Protein AF-A0A8T5AZ50-F1 (afdb_monomer)

Radius of gyration: 22.67 Å; Cα contacts (8 Å, |Δi|>4): 116; chains: 1; bounding box: 51×46×58 Å

Foldseek 3Di:
DPDCPVVPVPCPDAQKDWDWDWPDDDDDPPDDTDTDIDIDHPDDDDDQADKDKDWDKDKDFDWDWDQDPVVRDTDTDTDIDMDTPDIDIDRNDDGDD

Sequence (97 aa):
MGFLKKLTEKVTPPKVSLKINLNKNTYFLGENLEGELIVSSDEDFNAEEIRCEFQCVEAAKVQKRFYDQALKREVIRETWETATLYSAKPCLSGPIN

Solvent-accessible surface area (backbone atoms only — not comparable to full-atom values): 6729 Å² total; per-residue (Å²): 142,82,87,63,70,83,76,62,75,64,82,68,76,72,76,62,50,78,45,78,48,60,81,64,96,79,81,61,93,91,58,87,89,58,68,48,79,46,79,45,59,93,59,94,74,89,62,78,74,66,84,48,76,50,73,44,70,50,73,46,84,42,81,42,80,40,78,36,80,90,75,73,41,77,41,80,44,81,44,80,49,73,47,77,79,43,76,47,68,59,83,75,55,74,88,53,131

Secondary structure (DSSP, 8-state):
--SSGGG-S------EEEEEEES-S---TT----EEEEEEESS----S--B--EEEEEEEEEEEEEEETTTTEEEEEEEEEEEEEEEE--B--S---

Mean predicted aligned error: 10.41 Å

pLDDT: mean 82.24, std 14.63, range [39.22, 95.75]

Structure (mmCIF, N/CA/C/O backbone):
data_AF-A0A8T5AZ50-F1
#
_entry.id   AF-A0A8T5AZ50-F1
#
loop_
_atom_site.group_PDB
_atom_site.id
_atom_site.type_symbol
_atom_site.label_atom_id
_atom_site.label_alt_id
_atom_site.label_comp_id
_atom_site.label_asym_id
_atom_site.label_entity_id
_atom_site.label_seq_id
_atom_site.pdbx_PDB_ins_code
_atom_site.Cartn_x
_atom_site.Cartn_y
_atom_site.Cartn_z
_atom_site.occupancy
_atom_site.B_iso_or_equiv
_atom_site.auth_seq_id
_atom_site.auth_comp_id
_atom_site.auth_asym_id
_atom_site.auth_atom_id
_atom_site.pdbx_PDB_model_num
ATOM 1 N N . MET A 1 1 ? 32.286 32.853 2.407 1.00 39.22 1 MET A N 1
ATOM 2 C CA . MET A 1 1 ? 30.866 32.738 2.005 1.00 39.22 1 MET A CA 1
ATOM 3 C C . MET A 1 1 ? 30.676 31.513 1.110 1.00 39.22 1 MET A C 1
ATOM 5 O O . MET A 1 1 ? 30.840 31.632 -0.095 1.00 39.22 1 MET A O 1
ATOM 9 N N . GLY A 1 2 ? 30.408 30.323 1.660 1.00 52.25 2 GLY A N 1
ATOM 10 C CA . GLY A 1 2 ? 30.423 29.105 0.828 1.00 52.25 2 GLY A CA 1
ATOM 11 C C . GLY A 1 2 ? 29.732 27.863 1.388 1.00 52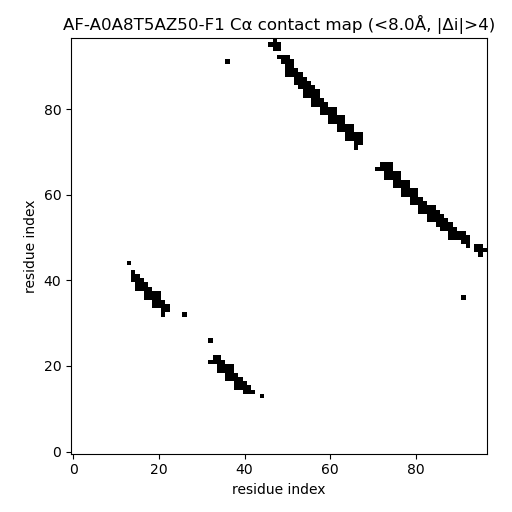.25 2 GLY A C 1
ATOM 12 O O . GLY A 1 2 ? 29.997 26.777 0.897 1.00 52.25 2 GLY A O 1
ATOM 13 N N . PHE A 1 3 ? 28.849 27.997 2.381 1.00 53.66 3 PHE A N 1
ATOM 14 C CA . PHE A 1 3 ? 28.212 26.848 3.051 1.00 53.66 3 PHE A CA 1
ATOM 15 C C . PHE A 1 3 ? 26.716 26.679 2.735 1.00 53.66 3 PHE A C 1
ATOM 17 O O . PHE A 1 3 ? 26.044 25.882 3.373 1.00 53.66 3 PHE A O 1
ATOM 24 N N . LEU A 1 4 ? 26.187 27.402 1.738 1.00 55.50 4 LEU A N 1
ATOM 25 C CA . LEU A 1 4 ? 24.761 27.349 1.366 1.00 55.50 4 LEU A CA 1
ATOM 26 C C . LEU A 1 4 ? 24.495 26.911 -0.084 1.00 55.50 4 LEU A C 1
ATOM 28 O O . LEU A 1 4 ? 23.347 26.678 -0.434 1.00 55.50 4 LEU A O 1
ATOM 32 N N . LYS A 1 5 ? 25.529 26.732 -0.923 1.00 49.84 5 LYS A N 1
ATOM 33 C CA . LYS A 1 5 ? 25.349 26.269 -2.316 1.00 49.84 5 LYS A CA 1
ATOM 34 C C . LYS A 1 5 ? 25.071 24.764 -2.446 1.00 49.84 5 LYS A C 1
ATOM 36 O O . LYS A 1 5 ? 24.489 24.356 -3.438 1.00 49.84 5 LYS A O 1
ATOM 41 N N . LYS A 1 6 ? 25.430 23.950 -1.443 1.00 50.59 6 LYS A N 1
ATOM 42 C CA . LYS A 1 6 ? 25.174 22.494 -1.436 1.00 50.59 6 LYS A CA 1
ATOM 43 C C . LYS A 1 6 ? 23.748 22.102 -1.024 1.00 50.59 6 LYS A C 1
ATOM 45 O O . LYS A 1 6 ? 23.371 20.956 -1.195 1.00 50.59 6 LYS A O 1
ATOM 50 N N . LEU A 1 7 ? 22.960 23.034 -0.485 1.00 52.81 7 LEU A N 1
ATOM 51 C CA . LEU A 1 7 ? 21.571 22.784 -0.063 1.00 52.81 7 LEU A CA 1
ATOM 52 C C . LEU A 1 7 ? 20.543 23.254 -1.109 1.00 52.81 7 LEU A C 1
ATOM 54 O O . LEU A 1 7 ? 19.346 23.039 -0.942 1.00 52.81 7 LEU A O 1
ATOM 58 N N . THR A 1 8 ? 21.005 23.916 -2.176 1.00 48.19 8 THR A N 1
ATOM 59 C CA . THR A 1 8 ? 20.172 24.487 -3.246 1.00 48.19 8 THR A CA 1
ATOM 60 C C . THR A 1 8 ? 20.281 23.753 -4.577 1.00 48.19 8 THR A C 1
ATOM 62 O O . THR A 1 8 ? 19.617 24.171 -5.523 1.00 48.19 8 THR A O 1
ATOM 65 N N . GLU A 1 9 ? 21.017 22.637 -4.653 1.00 50.81 9 GLU A N 1
ATOM 66 C CA . GLU A 1 9 ? 20.705 21.557 -5.605 1.00 50.81 9 GLU A CA 1
ATOM 67 C C . GLU A 1 9 ? 19.375 20.932 -5.163 1.00 50.81 9 GLU A C 1
ATOM 69 O O . GLU A 1 9 ? 19.270 19.813 -4.673 1.00 50.81 9 GLU A O 1
ATOM 74 N N . LYS A 1 10 ? 18.340 21.772 -5.234 1.00 51.22 10 LYS A N 1
ATOM 75 C CA . LYS A 1 10 ? 16.942 21.437 -5.103 1.00 51.22 10 LYS A CA 1
ATOM 76 C C . LYS A 1 10 ? 16.706 20.346 -6.122 1.00 51.22 10 LYS A C 1
ATOM 78 O O . LYS A 1 10 ? 16.669 20.630 -7.318 1.00 51.22 10 LYS A O 1
ATOM 83 N N . VAL A 1 11 ? 16.577 19.138 -5.589 1.00 59.81 11 VAL A N 1
ATOM 84 C CA . VAL A 1 11 ? 15.903 17.965 -6.133 1.00 59.81 11 VAL A CA 1
ATOM 85 C C . VAL A 1 11 ? 14.710 18.438 -6.957 1.00 59.81 11 VAL A C 1
ATOM 87 O O . VAL A 1 11 ? 13.604 18.612 -6.451 1.00 59.81 11 VAL 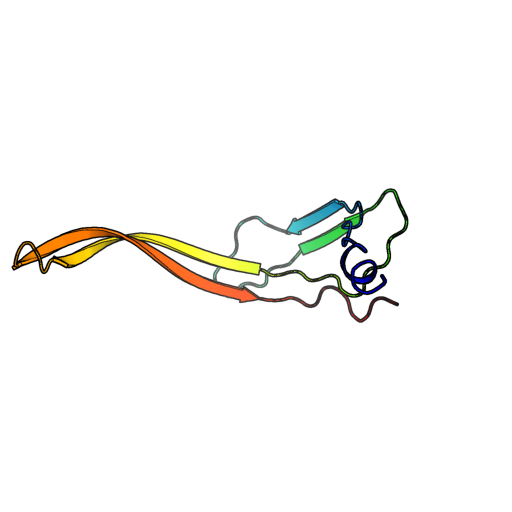A O 1
ATOM 90 N N . THR A 1 12 ? 14.963 18.769 -8.217 1.00 69.06 12 THR A N 1
ATOM 91 C CA . THR A 1 12 ? 13.904 18.988 -9.183 1.00 69.06 12 THR A CA 1
ATOM 92 C C . THR A 1 12 ? 13.551 17.575 -9.594 1.00 69.06 12 THR A C 1
ATOM 94 O O . THR A 1 12 ? 14.416 16.908 -10.166 1.00 69.06 12 THR A O 1
ATOM 97 N N . PRO A 1 13 ? 12.374 17.060 -9.197 1.00 70.69 13 PRO A N 1
ATOM 98 C CA . PRO A 1 13 ? 12.014 15.703 -9.555 1.00 70.69 13 PRO A CA 1
ATOM 99 C C . PRO A 1 13 ? 12.047 15.596 -11.084 1.00 70.69 13 PRO A C 1
ATOM 101 O O . PRO A 1 13 ? 11.636 16.549 -11.760 1.00 70.69 13 PRO A O 1
ATOM 104 N N . PRO A 1 14 ? 12.560 14.485 -11.634 1.00 74.94 14 PRO A N 1
ATOM 105 C CA . PRO A 1 14 ? 12.571 14.298 -13.073 1.00 74.94 14 PRO A CA 1
ATOM 106 C C . PRO A 1 14 ? 11.142 14.402 -13.605 1.00 74.94 14 PRO A C 1
ATOM 108 O O . PRO A 1 14 ? 10.178 14.036 -12.923 1.00 74.94 14 PRO A O 1
ATOM 111 N N . LYS A 1 15 ? 10.986 14.925 -14.822 1.00 84.19 15 LYS A N 1
ATOM 112 C CA . LYS A 1 15 ? 9.678 14.983 -15.478 1.00 84.19 15 LYS A CA 1
ATOM 113 C C . LYS A 1 15 ? 9.318 13.591 -15.990 1.00 84.19 15 LYS A C 1
ATOM 115 O O . LYS A 1 15 ? 9.491 13.277 -17.162 1.00 84.19 15 LYS A O 1
ATOM 120 N N . VAL A 1 16 ? 8.846 12.746 -15.086 1.00 88.12 16 VAL A N 1
ATOM 121 C CA . VAL A 1 16 ? 8.417 11.377 -15.373 1.00 88.12 16 VAL A CA 1
ATOM 122 C C . VAL A 1 16 ? 6.916 11.238 -15.174 1.00 88.12 16 VAL A C 1
ATOM 124 O O . VAL A 1 16 ? 6.338 11.757 -14.220 1.00 88.12 16 VAL A O 1
ATOM 127 N N . SER A 1 17 ? 6.285 10.504 -16.078 1.00 90.06 17 SER A N 1
ATOM 128 C CA . SER A 1 17 ? 4.915 10.034 -15.963 1.00 90.06 17 SER A CA 1
ATOM 129 C C . SER A 1 17 ? 4.935 8.582 -15.491 1.00 90.06 17 SER A C 1
ATOM 131 O O . SER A 1 17 ? 5.545 7.712 -16.121 1.00 90.06 17 SER A O 1
ATOM 133 N N . LEU A 1 18 ? 4.279 8.343 -14.355 1.00 88.56 18 LEU A N 1
ATOM 134 C CA . LEU A 1 18 ? 4.136 7.038 -13.719 1.00 88.56 18 LEU A CA 1
ATOM 135 C C . LEU A 1 18 ? 2.688 6.574 -13.858 1.00 88.56 18 LEU A C 1
ATOM 137 O O . LEU A 1 18 ? 1.764 7.280 -13.451 1.00 88.56 18 LEU A O 1
ATOM 141 N N . LYS A 1 19 ? 2.485 5.372 -14.393 1.00 91.19 19 LYS A N 1
ATOM 142 C CA . LYS A 1 19 ? 1.162 4.758 -14.512 1.00 91.19 19 LYS A CA 1
ATOM 143 C C . LYS A 1 19 ? 1.195 3.334 -13.979 1.00 91.19 19 LYS A C 1
ATOM 145 O O . LYS A 1 19 ? 1.978 2.523 -14.453 1.00 91.19 19 LYS A O 1
ATOM 150 N N . ILE A 1 20 ? 0.321 3.026 -13.026 1.00 89.88 20 ILE A N 1
ATOM 151 C CA . ILE A 1 20 ? 0.119 1.661 -12.530 1.00 89.88 20 ILE A CA 1
ATOM 152 C C . ILE A 1 20 ? -1.117 1.091 -13.221 1.00 89.88 20 ILE A C 1
ATOM 154 O O . ILE A 1 20 ? -2.208 1.646 -13.091 1.00 89.88 20 ILE A O 1
ATOM 158 N N . ASN A 1 21 ? -0.946 -0.010 -13.947 1.00 91.56 21 ASN A N 1
ATOM 159 C CA . ASN A 1 21 ? -2.038 -0.775 -14.532 1.00 91.56 21 ASN A CA 1
ATOM 160 C C . ASN A 1 21 ? -2.201 -2.067 -13.738 1.00 91.56 21 ASN A C 1
ATOM 162 O O . ASN A 1 21 ? -1.333 -2.933 -13.771 1.00 91.56 21 ASN A O 1
ATOM 166 N N . LEU A 1 22 ? -3.314 -2.194 -13.028 1.00 91.00 22 LEU A N 1
ATOM 167 C CA . LEU A 1 22 ? -3.679 -3.432 -12.353 1.00 91.00 22 LEU A CA 1
ATOM 168 C C . LEU A 1 22 ? -4.532 -4.294 -13.280 1.00 91.00 22 LEU A C 1
ATOM 170 O O . LEU A 1 22 ? -5.350 -3.771 -14.037 1.00 91.00 22 LEU A O 1
ATOM 174 N N . ASN A 1 23 ? -4.387 -5.616 -13.178 1.00 91.00 23 ASN A N 1
ATOM 175 C CA . ASN A 1 23 ? -5.183 -6.552 -13.981 1.00 91.00 23 ASN A CA 1
ATOM 176 C C . ASN A 1 23 ? -6.681 -6.484 -13.638 1.00 91.00 23 ASN A C 1
ATOM 178 O O . ASN A 1 23 ? -7.532 -6.843 -14.451 1.00 91.00 23 ASN A O 1
ATOM 182 N N . LYS A 1 24 ? -7.013 -6.030 -12.423 1.00 92.19 24 LYS A N 1
ATOM 183 C CA . LYS A 1 24 ? -8.383 -5.891 -11.933 1.00 92.19 24 LYS A CA 1
ATOM 184 C C . LYS A 1 24 ? -8.495 -4.812 -10.861 1.00 92.19 24 LYS A C 1
ATOM 186 O O . LYS A 1 24 ? -7.507 -4.379 -10.283 1.00 92.19 24 LYS A O 1
ATOM 191 N N . ASN A 1 25 ? -9.732 -4.424 -10.562 1.00 88.62 25 ASN A N 1
ATOM 192 C CA . ASN A 1 25 ? -10.038 -3.348 -9.611 1.00 88.62 25 ASN A CA 1
ATOM 193 C C . ASN A 1 25 ? -10.565 -3.858 -8.261 1.00 88.62 25 ASN A C 1
ATOM 195 O O . ASN A 1 25 ? -10.890 -3.067 -7.379 1.00 88.62 25 ASN A O 1
ATOM 199 N N . THR A 1 26 ? -10.707 -5.174 -8.096 1.00 88.50 26 THR A N 1
ATOM 200 C CA . THR A 1 26 ? -11.235 -5.789 -6.873 1.00 88.50 26 THR A CA 1
ATOM 201 C C . THR A 1 26 ? -10.458 -7.060 -6.571 1.00 88.50 26 THR A C 1
ATOM 203 O O . THR A 1 26 ? -10.286 -7.911 -7.446 1.00 88.50 26 THR A O 1
ATOM 206 N N . TYR A 1 27 ? -9.999 -7.174 -5.330 1.00 86.81 27 TYR A N 1
ATOM 207 C CA . TYR A 1 27 ? -9.153 -8.257 -4.842 1.00 86.81 27 TYR A CA 1
ATOM 208 C C . TYR A 1 27 ? -9.748 -8.823 -3.557 1.00 86.81 27 TYR A C 1
ATOM 210 O O . TYR A 1 27 ? -10.311 -8.076 -2.753 1.00 86.81 27 TYR A O 1
ATOM 218 N N . PHE A 1 28 ? -9.620 -10.133 -3.369 1.00 86.31 28 PHE A N 1
ATOM 219 C CA . PHE A 1 28 ? -9.950 -10.766 -2.097 1.00 86.31 28 PHE A CA 1
ATOM 220 C C . PHE A 1 28 ? -8.752 -10.725 -1.147 1.00 86.31 28 PHE A C 1
ATOM 222 O O . PHE A 1 28 ? -7.598 -10.639 -1.567 1.00 86.31 28 PHE A O 1
ATOM 229 N N . LEU A 1 29 ? -9.019 -10.799 0.158 1.00 81.19 29 LEU A N 1
ATOM 230 C CA . LEU A 1 29 ? -7.955 -10.867 1.154 1.00 81.19 29 LEU A CA 1
ATOM 231 C C . LEU A 1 29 ? -7.106 -12.131 0.935 1.00 81.19 29 LEU A C 1
ATOM 233 O O . LEU A 1 29 ? -7.644 -13.232 0.842 1.00 81.19 29 LEU A O 1
ATOM 237 N N . GLY A 1 30 ? -5.784 -11.962 0.880 1.00 79.31 30 GLY A N 1
ATOM 238 C CA . GLY A 1 30 ? -4.831 -13.049 0.630 1.00 79.31 30 GLY A CA 1
ATOM 239 C C . GLY A 1 30 ? -4.566 -13.337 -0.849 1.00 79.31 30 GLY A C 1
ATOM 240 O O . GLY A 1 30 ? -3.728 -14.178 -1.160 1.00 79.31 30 GLY A O 1
ATOM 241 N N . GLU A 1 31 ? -5.241 -12.641 -1.762 1.00 85.00 31 GLU A N 1
ATOM 242 C CA . GLU A 1 31 ? -4.954 -12.730 -3.187 1.00 85.00 31 GLU A CA 1
ATOM 243 C C . GLU A 1 31 ? -3.715 -11.911 -3.574 1.00 85.00 31 GLU A C 1
ATOM 245 O O . GLU A 1 31 ? -3.463 -10.839 -3.020 1.00 85.00 31 GLU A O 1
ATOM 250 N N . ASN A 1 32 ? -2.959 -12.396 -4.562 1.00 83.25 32 ASN A N 1
ATOM 251 C CA . ASN A 1 32 ? -1.828 -11.658 -5.110 1.00 83.25 32 ASN A CA 1
ATOM 252 C C . ASN A 1 32 ? -2.302 -10.482 -5.971 1.00 83.25 32 ASN A C 1
ATOM 254 O O . ASN A 1 32 ? -3.184 -10.610 -6.823 1.00 83.25 32 ASN A O 1
ATOM 258 N N . LEU A 1 33 ? -1.671 -9.329 -5.763 1.00 85.38 33 LEU A N 1
ATOM 259 C CA . LEU A 1 33 ? -1.872 -8.149 -6.589 1.00 85.38 33 LEU A CA 1
ATOM 260 C C . LEU A 1 33 ? -0.880 -8.187 -7.751 1.00 85.38 33 LEU A C 1
ATOM 262 O O . LEU A 1 33 ? 0.328 -8.085 -7.552 1.00 85.38 33 LEU A O 1
ATOM 266 N N . GLU A 1 34 ? -1.413 -8.328 -8.959 1.00 86.81 34 GLU A N 1
ATOM 267 C CA . GLU A 1 34 ? -0.642 -8.375 -10.200 1.00 86.81 34 GLU A CA 1
ATOM 268 C C . GLU A 1 34 ? -0.975 -7.181 -11.096 1.00 86.81 34 GLU A C 1
ATOM 270 O O . GLU A 1 34 ? -2.132 -6.743 -11.187 1.00 86.81 34 GLU A O 1
ATOM 275 N N . GLY A 1 35 ? 0.054 -6.667 -11.762 1.00 88.12 35 GLY A N 1
ATOM 276 C CA . GLY A 1 35 ? -0.041 -5.525 -12.652 1.00 88.12 35 GLY A CA 1
ATOM 277 C C . GLY A 1 35 ? 1.328 -5.046 -13.117 1.00 88.12 35 GLY A C 1
ATOM 278 O O . GLY A 1 35 ? 2.355 -5.670 -12.852 1.00 88.12 35 GLY A O 1
ATOM 279 N N . GLU A 1 36 ? 1.326 -3.904 -13.790 1.00 90.00 36 GLU A N 1
ATOM 280 C CA . GLU A 1 36 ? 2.499 -3.304 -14.410 1.00 90.00 36 GLU A CA 1
ATOM 281 C C . GLU A 1 36 ? 2.651 -1.850 -13.958 1.00 90.00 36 GLU A C 1
ATOM 283 O O . GLU A 1 36 ? 1.678 -1.090 -13.917 1.00 90.00 36 GLU A O 1
ATOM 288 N N . LEU A 1 37 ? 3.885 -1.446 -13.646 1.00 88.50 37 LEU A N 1
ATOM 289 C CA . LEU A 1 37 ? 4.254 -0.039 -13.521 1.00 88.50 37 LEU A CA 1
ATOM 290 C C . LEU A 1 37 ? 4.903 0.407 -14.831 1.00 88.50 37 LEU A C 1
ATOM 292 O O . LEU A 1 37 ? 5.957 -0.092 -15.213 1.00 88.50 37 LEU A O 1
ATOM 296 N N . ILE A 1 38 ? 4.293 1.386 -15.484 1.00 90.06 38 ILE A N 1
ATOM 297 C CA . ILE A 1 38 ? 4.830 2.044 -16.669 1.00 90.06 38 ILE A CA 1
ATOM 298 C C . ILE A 1 38 ? 5.467 3.358 -16.232 1.00 90.06 38 ILE A C 1
ATOM 300 O O . ILE A 1 38 ? 4.806 4.214 -15.638 1.00 90.06 38 ILE A O 1
ATOM 304 N N . VAL A 1 39 ? 6.745 3.515 -16.562 1.00 88.94 39 VAL A N 1
ATOM 305 C CA . VAL A 1 39 ? 7.509 4.749 -16.372 1.00 88.94 39 VAL A CA 1
ATOM 306 C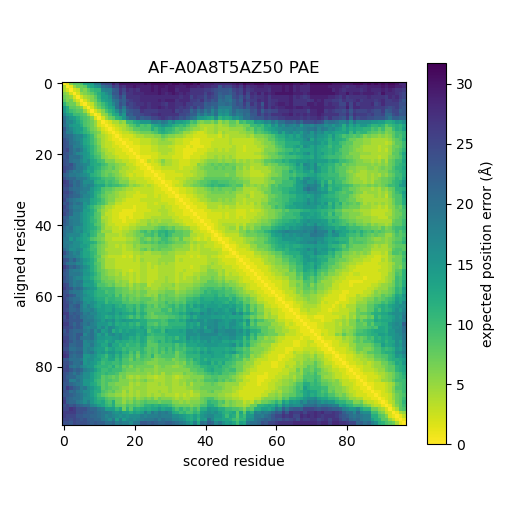 C . VAL A 1 39 ? 7.824 5.321 -17.748 1.00 88.94 39 VAL A C 1
ATOM 308 O O . VAL A 1 39 ? 8.331 4.613 -18.613 1.00 88.94 39 VAL A O 1
ATOM 311 N N . SER A 1 40 ? 7.496 6.591 -17.964 1.00 90.06 40 SER A N 1
ATOM 312 C CA . SER A 1 40 ? 7.734 7.292 -19.231 1.00 90.06 40 SER A CA 1
ATOM 313 C C . SER A 1 40 ? 8.274 8.693 -18.970 1.00 90.06 40 SER A C 1
ATOM 315 O O . SER A 1 40 ? 7.913 9.317 -17.974 1.00 90.06 40 SER A O 1
ATOM 317 N N . SER A 1 41 ? 9.146 9.187 -19.842 1.00 88.81 41 SER A N 1
ATOM 318 C CA . SER A 1 41 ? 9.674 10.549 -19.779 1.00 88.81 41 SER A CA 1
ATOM 319 C C . SER A 1 41 ? 9.977 11.056 -21.181 1.00 88.81 41 SER A C 1
ATOM 321 O O . SER A 1 41 ? 10.339 10.269 -22.053 1.00 88.81 41 SER A O 1
ATOM 323 N N . ASP A 1 42 ? 9.829 12.365 -21.369 1.00 88.19 42 ASP A N 1
ATOM 324 C CA . ASP A 1 42 ? 10.217 13.066 -22.597 1.00 88.19 42 ASP A CA 1
ATOM 325 C C . ASP A 1 42 ? 11.690 13.526 -22.555 1.00 88.19 42 ASP A C 1
ATOM 327 O O . ASP A 1 42 ? 12.206 14.061 -23.535 1.00 88.19 42 ASP A O 1
ATOM 331 N N . GLU A 1 43 ? 12.360 13.349 -21.413 1.00 87.00 43 GLU A N 1
ATOM 332 C CA . GLU A 1 43 ? 13.745 13.740 -21.156 1.00 87.00 43 GLU A CA 1
ATOM 333 C C . GLU A 1 43 ? 14.493 12.551 -20.522 1.00 87.00 43 GLU A C 1
ATOM 335 O O . GLU A 1 43 ? 13.904 11.744 -19.800 1.00 87.00 43 GLU A O 1
ATOM 340 N N . ASP A 1 44 ? 15.800 12.433 -20.761 1.00 84.19 44 ASP A N 1
ATOM 341 C CA . ASP A 1 44 ? 16.605 11.429 -20.062 1.00 84.19 44 ASP A CA 1
ATOM 342 C C . ASP A 1 44 ? 16.691 11.777 -18.572 1.00 84.19 44 ASP A C 1
ATOM 344 O O . ASP A 1 44 ? 16.926 12.929 -18.190 1.00 84.19 44 ASP A O 1
ATOM 348 N N . PHE A 1 45 ? 16.529 10.774 -17.714 1.00 83.50 45 PHE A N 1
ATOM 349 C CA . PHE A 1 45 ? 16.645 10.943 -16.274 1.00 83.50 45 PHE A CA 1
ATOM 350 C C . PHE A 1 45 ? 17.395 9.772 -15.649 1.00 83.50 45 PHE A C 1
ATOM 352 O O . PHE A 1 45 ? 17.247 8.625 -16.061 1.00 83.50 45 PHE A O 1
ATOM 359 N N . ASN A 1 46 ? 18.162 10.077 -14.605 1.00 80.06 46 ASN A N 1
ATOM 360 C CA . ASN A 1 46 ? 18.788 9.067 -13.764 1.00 80.06 46 ASN A CA 1
ATOM 361 C C . ASN A 1 46 ? 17.922 8.845 -12.524 1.00 80.06 46 ASN A C 1
ATOM 363 O O . ASN A 1 46 ? 17.495 9.805 -11.877 1.00 80.06 46 ASN A O 1
ATOM 367 N N . ALA A 1 47 ? 17.686 7.582 -12.184 1.00 77.44 47 ALA A N 1
ATOM 368 C CA . ALA A 1 47 ? 17.005 7.185 -10.962 1.00 77.44 47 ALA A CA 1
ATOM 369 C C . ALA A 1 47 ? 17.793 6.063 -10.287 1.00 77.44 47 ALA A C 1
ATOM 371 O O . ALA A 1 47 ? 18.123 5.069 -10.923 1.00 77.44 47 ALA A O 1
ATOM 372 N N . GLU A 1 48 ? 18.066 6.223 -8.994 1.00 78.00 48 GLU A N 1
ATOM 373 C CA . GLU A 1 48 ? 18.745 5.196 -8.193 1.00 78.00 48 GLU A CA 1
ATOM 374 C C . GLU A 1 48 ? 17.790 4.053 -7.809 1.00 78.00 48 GLU A C 1
ATOM 376 O O . GLU A 1 48 ? 18.204 2.906 -7.656 1.00 78.00 48 GLU A O 1
ATOM 381 N N . GLU A 1 49 ? 16.497 4.357 -7.661 1.00 79.19 49 GLU A N 1
ATOM 382 C CA . GLU A 1 49 ? 15.474 3.402 -7.242 1.00 79.19 49 GLU A CA 1
ATOM 383 C C . GLU A 1 49 ? 14.115 3.754 -7.865 1.00 79.19 49 GLU A C 1
ATOM 385 O O . GLU A 1 49 ? 13.692 4.913 -7.858 1.00 79.19 49 GLU A O 1
ATOM 390 N N . ILE A 1 50 ? 13.392 2.736 -8.345 1.00 81.88 50 ILE A N 1
ATOM 391 C CA . ILE A 1 50 ? 11.956 2.820 -8.632 1.00 81.88 50 ILE A CA 1
ATOM 392 C C . ILE A 1 50 ? 11.230 1.931 -7.623 1.00 81.88 50 ILE A C 1
ATOM 394 O O . ILE A 1 50 ? 11.309 0.703 -7.675 1.00 81.88 50 ILE A O 1
ATOM 398 N N . ARG A 1 51 ? 10.494 2.558 -6.699 1.00 85.25 51 ARG A N 1
ATOM 399 C CA . ARG A 1 51 ? 9.780 1.863 -5.622 1.00 85.25 51 ARG A CA 1
ATOM 400 C C . ARG A 1 51 ? 8.273 1.977 -5.778 1.00 85.25 51 ARG A C 1
ATOM 402 O O . ARG A 1 51 ? 7.748 3.056 -6.047 1.00 85.25 51 ARG A O 1
ATOM 409 N N . CYS A 1 52 ? 7.571 0.878 -5.520 1.00 86.56 52 CYS A N 1
ATOM 410 C CA . CYS A 1 52 ? 6.123 0.874 -5.367 1.00 86.56 52 CYS A CA 1
ATOM 411 C C . CYS A 1 52 ? 5.739 0.384 -3.975 1.00 86.56 52 CYS A C 1
ATOM 413 O O . CYS A 1 52 ? 6.339 -0.542 -3.431 1.00 86.56 52 CYS A O 1
ATOM 415 N N . GLU A 1 53 ? 4.746 1.045 -3.388 1.00 89.62 53 GLU A N 1
ATOM 416 C CA . GLU A 1 53 ? 4.204 0.703 -2.083 1.00 89.62 53 GLU A CA 1
ATOM 417 C C . GLU A 1 53 ? 2.686 0.596 -2.193 1.00 89.62 53 GLU A C 1
ATOM 419 O O . GLU A 1 53 ? 2.017 1.532 -2.629 1.00 89.62 53 GLU A O 1
ATOM 424 N N . PHE A 1 54 ? 2.150 -0.545 -1.775 1.00 86.88 54 PHE A N 1
ATOM 425 C CA . PHE A 1 54 ? 0.718 -0.780 -1.681 1.00 86.88 54 PHE A CA 1
ATOM 426 C C . PHE A 1 54 ? 0.312 -0.782 -0.217 1.00 86.88 54 PHE A C 1
ATOM 428 O O . PHE A 1 54 ? 0.893 -1.502 0.595 1.00 86.88 54 PHE A O 1
ATOM 435 N N . GLN A 1 55 ? -0.707 0.006 0.112 1.00 89.50 55 GLN A N 1
ATOM 436 C CA . GLN A 1 55 ? -1.311 0.029 1.436 1.00 89.50 55 GLN A CA 1
ATOM 437 C C . GLN A 1 55 ? -2.825 -0.064 1.302 1.00 89.50 55 GLN A C 1
ATOM 439 O O . GLN A 1 55 ? -3.443 0.709 0.572 1.00 89.50 55 GLN A O 1
ATOM 444 N N . CYS A 1 56 ? -3.421 -1.006 2.025 1.00 87.25 56 CYS A N 1
ATOM 445 C CA . CYS A 1 56 ? -4.857 -1.045 2.244 1.00 87.25 56 CYS A CA 1
ATOM 446 C C . CYS A 1 56 ? -5.115 -0.490 3.642 1.00 87.25 56 CYS A C 1
ATOM 448 O O . CYS A 1 56 ? -4.769 -1.131 4.636 1.00 87.25 56 CYS A O 1
ATOM 450 N N . VAL A 1 57 ? -5.669 0.718 3.706 1.00 91.56 57 VAL A N 1
ATOM 451 C CA . VAL A 1 57 ? -6.018 1.382 4.962 1.00 91.56 57 VAL A CA 1
ATOM 452 C C . VAL A 1 57 ? -7.531 1.446 5.053 1.00 91.56 57 VAL A C 1
ATOM 454 O O . VAL A 1 57 ? -8.188 2.079 4.229 1.00 91.56 57 VAL A O 1
ATOM 457 N N . GLU A 1 58 ? -8.078 0.787 6.063 1.00 92.00 58 GLU A N 1
ATOM 458 C CA . GLU A 1 58 ? -9.468 0.952 6.450 1.00 92.00 58 GLU A CA 1
ATOM 459 C C . GLU A 1 58 ? -9.582 2.180 7.349 1.00 92.00 58 GLU A C 1
ATOM 461 O O . GLU A 1 58 ? -8.779 2.364 8.264 1.00 92.00 58 GLU A O 1
ATOM 466 N N . ALA A 1 59 ? -10.572 3.028 7.082 1.00 94.44 59 ALA A N 1
ATOM 467 C CA . ALA A 1 59 ? -10.900 4.174 7.912 1.00 94.44 59 ALA A CA 1
ATOM 468 C C . ALA A 1 59 ? -12.394 4.146 8.231 1.00 94.44 59 ALA A C 1
ATOM 470 O O . ALA A 1 59 ? -13.228 4.178 7.326 1.00 94.44 59 ALA A O 1
ATOM 471 N N . ALA A 1 60 ? -12.729 4.114 9.517 1.00 95.19 60 ALA A N 1
ATOM 472 C CA . ALA A 1 60 ? -14.101 4.070 9.992 1.00 95.19 60 ALA A CA 1
ATOM 473 C C . ALA A 1 60 ? -14.380 5.243 10.930 1.00 95.19 60 ALA A C 1
ATOM 475 O O . ALA A 1 60 ? -13.598 5.562 11.829 1.00 95.19 60 ALA A O 1
ATOM 476 N N . LYS A 1 61 ? -15.532 5.883 10.728 1.00 95.56 61 LYS A N 1
ATOM 477 C CA . LYS A 1 61 ? -16.036 6.892 11.652 1.00 95.56 61 LYS A CA 1
ATOM 478 C C . LYS A 1 61 ? -16.767 6.172 12.777 1.00 95.56 61 LYS A C 1
ATOM 480 O O . LYS A 1 61 ? -17.799 5.547 12.547 1.00 95.56 61 LYS A O 1
ATOM 485 N N . VAL A 1 62 ? -16.229 6.256 13.985 1.00 94.88 62 VAL A N 1
ATOM 486 C CA . VAL A 1 62 ? -16.752 5.557 15.160 1.00 94.88 62 VAL A CA 1
ATOM 487 C C . VAL A 1 62 ? -17.183 6.547 16.231 1.00 94.88 62 VAL A C 1
ATOM 489 O O . VAL A 1 62 ? -16.651 7.653 16.348 1.00 94.88 62 VAL A O 1
ATOM 492 N N . GLN A 1 63 ? -18.145 6.140 17.050 1.00 95.75 63 GLN A N 1
ATOM 493 C CA . GLN A 1 63 ? -18.541 6.877 18.242 1.00 95.75 63 GLN A CA 1
ATOM 494 C C . GLN A 1 63 ? -17.861 6.260 19.457 1.00 95.75 63 GLN A C 1
ATOM 496 O O . GLN A 1 63 ? -18.118 5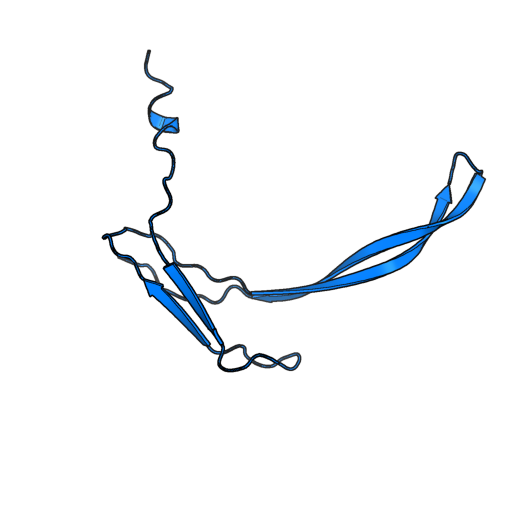.110 19.808 1.00 95.75 63 GLN A O 1
ATOM 501 N N . LYS A 1 64 ? -16.997 7.033 20.114 1.00 93.38 64 LYS A N 1
ATOM 502 C CA . LYS A 1 64 ? -16.307 6.603 21.330 1.00 93.38 64 LYS A CA 1
ATOM 503 C C . LYS A 1 64 ? -16.735 7.429 22.524 1.00 93.38 64 LYS A C 1
ATOM 505 O O . LYS A 1 64 ? -17.017 8.622 22.410 1.00 93.38 6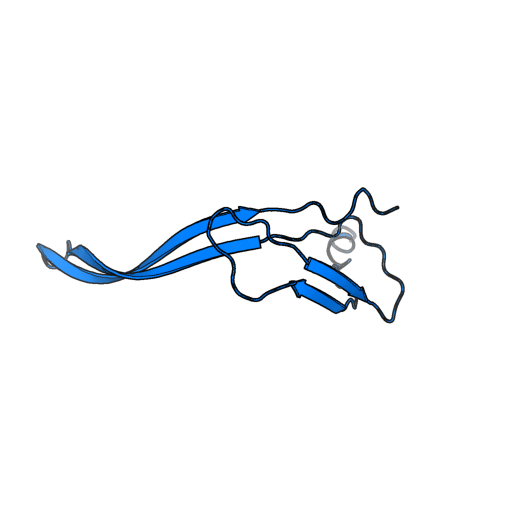4 LYS A O 1
ATOM 510 N N . ARG A 1 65 ? -16.759 6.778 23.685 1.00 93.75 65 ARG A N 1
ATOM 511 C CA . ARG A 1 65 ? -16.948 7.447 24.970 1.00 93.75 65 ARG A CA 1
ATOM 512 C C . ARG A 1 65 ? -15.604 7.948 25.463 1.00 93.75 65 ARG A C 1
ATOM 514 O O . ARG A 1 65 ? -14.657 7.179 25.590 1.00 93.75 65 ARG A O 1
ATOM 521 N N . PHE A 1 66 ? -15.541 9.239 25.739 1.00 91.88 66 PHE A N 1
ATOM 522 C CA . PHE A 1 66 ? -14.395 9.887 26.350 1.00 91.88 66 PHE A CA 1
ATOM 5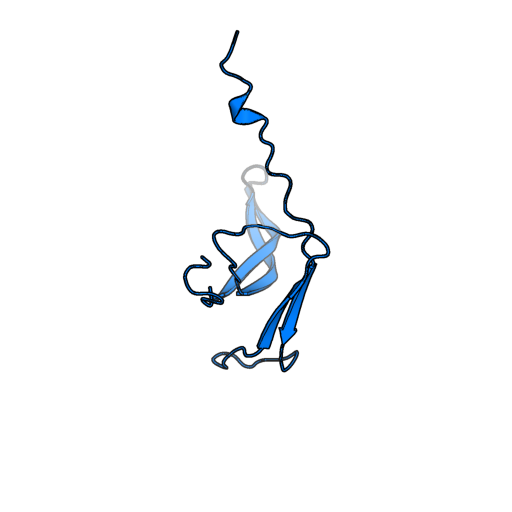23 C C . PHE A 1 66 ? -14.830 10.453 27.689 1.00 91.88 66 PHE A C 1
ATOM 525 O O . PHE A 1 66 ? -15.897 11.056 27.790 1.00 91.88 66 PHE A O 1
ATOM 532 N N . TYR A 1 67 ? -14.003 10.288 28.713 1.00 93.44 67 TYR A N 1
ATOM 533 C CA . TYR A 1 67 ? -14.226 10.997 29.959 1.00 93.44 67 TYR A CA 1
ATOM 534 C C . TYR A 1 67 ? -13.773 12.449 29.799 1.00 93.44 67 TYR A C 1
ATOM 536 O O . TYR A 1 67 ? -12.601 12.721 29.536 1.00 93.44 67 TYR A O 1
ATOM 544 N N . ASP A 1 68 ? -14.705 13.384 29.940 1.00 92.75 68 ASP A N 1
ATOM 545 C CA . ASP A 1 68 ? -14.421 14.810 29.879 1.00 92.75 68 ASP A CA 1
ATOM 546 C C . ASP A 1 68 ? -14.165 15.335 31.296 1.00 92.75 68 ASP A C 1
ATOM 548 O O . ASP A 1 68 ? -15.070 15.361 32.134 1.00 92.75 68 ASP A O 1
ATOM 552 N N . GLN A 1 69 ? -12.924 15.740 31.582 1.00 92.94 69 GLN A N 1
ATOM 553 C CA . GLN A 1 69 ? -12.542 16.228 32.911 1.00 92.94 69 GLN A CA 1
ATOM 554 C C . GLN A 1 69 ? -13.247 17.537 33.293 1.00 92.94 69 GLN A C 1
ATOM 556 O O . GLN A 1 69 ? -13.531 17.737 34.474 1.00 92.94 69 GLN A O 1
ATOM 561 N N . ALA A 1 70 ? -13.565 18.406 32.325 1.00 93.81 70 ALA A N 1
ATOM 562 C CA . ALA A 1 70 ? -14.241 19.674 32.593 1.00 93.81 70 ALA A CA 1
ATOM 563 C C . ALA A 1 70 ? -15.714 19.451 32.961 1.00 93.81 70 ALA A C 1
ATOM 565 O O . ALA A 1 70 ? -16.241 20.102 33.861 1.00 93.81 70 ALA A O 1
ATOM 566 N N . LEU A 1 71 ? -16.364 18.489 32.299 1.00 92.38 71 LEU A N 1
ATOM 567 C CA . LEU A 1 71 ? -17.767 18.140 32.542 1.00 92.38 71 LEU A CA 1
ATOM 568 C C . LEU A 1 71 ? -17.957 17.026 33.585 1.00 92.38 71 LEU A C 1
ATOM 570 O O . LEU A 1 71 ? -19.096 16.727 33.941 1.00 92.38 71 LEU A O 1
ATOM 574 N N . LYS A 1 72 ? -16.865 16.409 34.058 1.00 95.38 72 LYS A N 1
ATOM 575 C CA . LYS A 1 72 ? -16.836 15.278 35.004 1.00 95.38 72 LYS A CA 1
ATOM 576 C C . LYS A 1 72 ? -17.786 14.133 34.622 1.00 95.38 72 LYS A C 1
ATOM 578 O O . LYS A 1 72 ? -18.450 13.553 35.479 1.00 95.38 72 LYS A O 1
ATOM 583 N N . ARG A 1 73 ? -17.889 13.830 33.325 1.00 92.25 73 ARG A N 1
ATOM 584 C CA . ARG A 1 73 ? -18.782 12.788 32.792 1.00 92.25 73 ARG A CA 1
ATOM 585 C C . ARG A 1 73 ? -18.247 12.180 31.503 1.00 92.25 73 ARG A C 1
ATOM 587 O O . ARG A 1 73 ? -17.418 12.781 30.822 1.00 92.25 73 ARG A O 1
ATOM 594 N N . GLU A 1 74 ? -18.7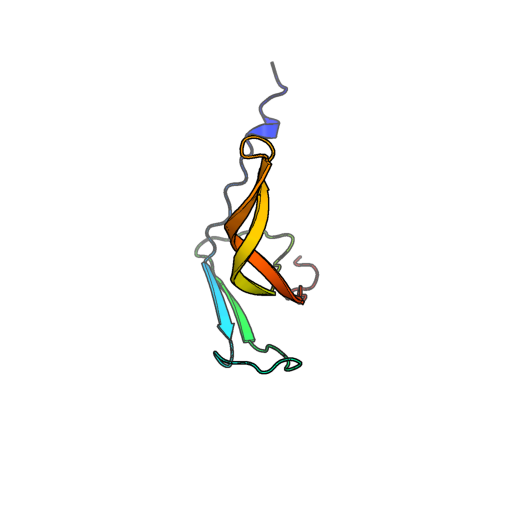80 11.018 31.139 1.00 94.75 74 GLU A N 1
ATOM 595 C CA . GLU A 1 74 ? -18.569 10.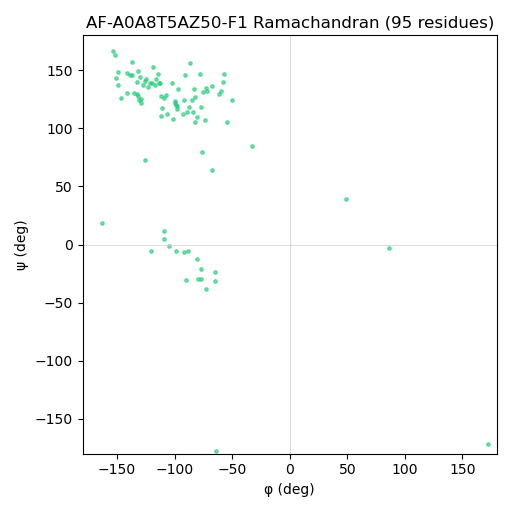450 29.808 1.00 94.75 74 GLU A CA 1
ATOM 596 C C . GLU A 1 74 ? -19.342 11.251 28.753 1.00 94.75 74 GLU A C 1
ATOM 598 O O . GLU A 1 74 ? -20.530 11.539 28.906 1.00 94.75 74 GLU A O 1
ATOM 603 N N . VAL A 1 75 ? -18.660 11.602 27.666 1.00 94.94 75 VAL A N 1
ATOM 604 C CA . VAL A 1 75 ? -19.241 12.218 26.473 1.00 94.94 75 VAL A CA 1
ATOM 605 C C . VAL A 1 75 ? -18.959 11.339 25.263 1.00 94.94 75 VAL A C 1
ATOM 607 O O . VAL A 1 75 ? -17.863 10.798 25.113 1.00 94.94 75 VAL A O 1
ATOM 610 N N . ILE A 1 76 ? -19.949 11.193 24.386 1.00 95.19 76 ILE A N 1
ATOM 611 C CA . ILE A 1 76 ? -19.767 10.515 23.103 1.00 95.19 76 ILE A CA 1
ATOM 612 C C . ILE A 1 76 ? -19.165 11.524 22.131 1.00 95.19 76 ILE A C 1
ATOM 614 O O . ILE A 1 76 ? -19.703 12.618 21.959 1.00 95.19 76 ILE A O 1
ATOM 618 N N . ARG A 1 77 ? -18.051 11.163 21.498 1.00 93.75 77 ARG A N 1
ATOM 619 C CA . ARG A 1 77 ? -17.465 11.937 20.402 1.00 93.75 77 ARG A CA 1
ATOM 620 C C . ARG A 1 77 ? -17.278 11.034 19.197 1.00 93.75 77 ARG A C 1
ATOM 622 O O . ARG A 1 77 ? -16.891 9.872 19.329 1.00 93.75 77 ARG A O 1
ATOM 629 N N . GLU A 1 78 ? -17.551 11.590 18.028 1.00 95.25 78 GLU A N 1
ATOM 630 C CA . GLU A 1 78 ? -17.188 10.953 16.772 1.00 95.25 78 GLU A CA 1
ATOM 631 C C . GLU A 1 78 ? -15.687 11.109 16.550 1.00 95.25 78 GLU A C 1
ATOM 633 O O . GLU A 1 78 ? -15.132 12.201 16.681 1.00 95.25 78 GLU A O 1
ATOM 638 N N . THR A 1 79 ? -15.027 10.009 16.222 1.00 93.62 79 THR A N 1
ATOM 639 C CA . THR A 1 79 ? -13.614 9.992 15.872 1.00 93.62 79 THR A CA 1
ATOM 640 C C . THR A 1 79 ? -13.396 9.084 14.671 1.00 93.62 79 THR A C 1
ATOM 642 O O . THR A 1 79 ? -14.222 8.222 14.374 1.00 93.62 79 THR A O 1
ATOM 645 N N . TRP A 1 80 ? -12.304 9.314 13.954 1.00 94.44 80 TRP A N 1
ATOM 646 C CA . TRP A 1 80 ? -11.862 8.420 12.897 1.00 94.44 80 TRP A CA 1
ATOM 647 C C . TRP A 1 80 ? -10.888 7.417 13.493 1.00 94.44 80 TRP A C 1
ATOM 649 O O . TRP A 1 80 ? -9.888 7.804 14.094 1.00 94.44 80 TRP A O 1
ATOM 659 N N . GLU A 1 81 ? -11.182 6.139 13.314 1.00 94.19 81 GLU A N 1
ATOM 660 C CA . GLU A 1 81 ? -10.214 5.073 13.516 1.00 94.19 81 GLU A CA 1
ATOM 661 C C . GLU A 1 81 ? -9.701 4.605 12.169 1.00 94.19 81 GLU A C 1
ATOM 663 O O . GLU A 1 81 ? -10.470 4.481 11.215 1.00 94.19 81 GLU A O 1
ATOM 668 N N . THR A 1 82 ? -8.398 4.354 12.097 1.00 94.31 82 THR A N 1
ATOM 669 C CA . THR A 1 82 ? -7.767 3.792 10.912 1.00 94.31 82 THR A CA 1
ATOM 670 C C . THR A 1 82 ? -7.003 2.527 11.274 1.00 94.31 82 THR A C 1
ATOM 672 O O . THR A 1 82 ? -6.394 2.437 12.342 1.00 94.31 82 THR A O 1
ATOM 675 N N . ALA A 1 83 ? -7.040 1.544 10.382 1.00 91.88 83 ALA A N 1
ATOM 676 C CA . ALA A 1 83 ? -6.295 0.302 10.501 1.00 91.88 83 ALA A CA 1
ATOM 677 C C . ALA A 1 83 ? -5.647 -0.036 9.157 1.00 91.88 83 ALA A C 1
ATOM 679 O O . ALA A 1 83 ? -6.303 -0.035 8.116 1.00 91.88 83 ALA A O 1
ATOM 680 N N . THR A 1 84 ? -4.349 -0.338 9.167 1.00 90.69 84 THR A N 1
ATOM 681 C CA . THR A 1 84 ? -3.658 -0.844 7.976 1.00 90.69 84 THR A CA 1
ATOM 682 C C . THR A 1 84 ? -3.915 -2.342 7.868 1.00 90.69 84 THR A C 1
ATOM 684 O O . THR A 1 84 ? -3.342 -3.125 8.622 1.00 90.69 84 THR A O 1
ATOM 687 N N . LEU A 1 85 ? -4.780 -2.736 6.936 1.00 87.25 85 LEU A N 1
ATOM 688 C CA . LEU A 1 85 ? -5.157 -4.131 6.702 1.00 87.25 85 LEU A CA 1
ATOM 689 C C . LEU A 1 85 ? -4.108 -4.888 5.885 1.00 87.25 85 LEU A C 1
ATOM 691 O O . LEU A 1 85 ? -3.947 -6.096 6.033 1.00 87.25 85 LEU A O 1
ATOM 695 N N . TYR A 1 86 ? -3.393 -4.177 5.013 1.00 85.25 86 TYR A N 1
ATOM 696 C CA . TYR A 1 86 ? -2.347 -4.746 4.173 1.00 85.25 86 TYR A CA 1
ATOM 697 C C . TYR A 1 86 ? -1.284 -3.699 3.858 1.00 85.25 86 TYR A C 1
ATOM 699 O O . TYR A 1 86 ? -1.599 -2.526 3.650 1.00 85.25 86 TYR A O 1
ATOM 707 N N . SER A 1 87 ? -0.026 -4.129 3.805 1.00 88.25 87 SER A N 1
ATOM 708 C CA . SER A 1 87 ? 1.106 -3.300 3.408 1.00 88.25 87 SER A CA 1
ATOM 709 C C . SER A 1 87 ? 2.126 -4.160 2.678 1.00 88.25 87 SER A C 1
ATOM 711 O O . SER A 1 87 ? 2.561 -5.186 3.203 1.00 88.25 87 SER A O 1
ATOM 713 N N . ALA A 1 88 ? 2.509 -3.745 1.476 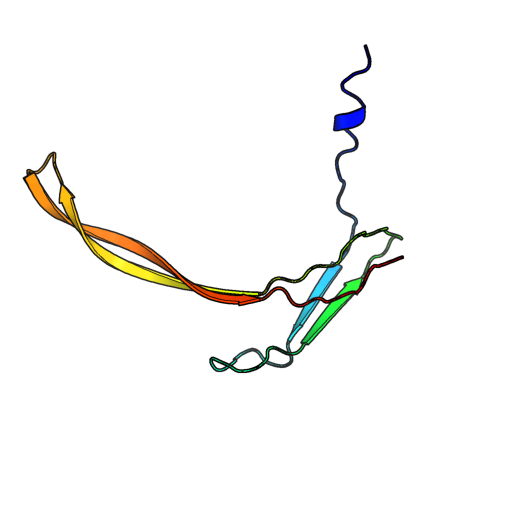1.00 86.19 88 ALA A N 1
ATOM 714 C CA . ALA A 1 88 ? 3.530 -4.413 0.688 1.00 86.19 88 ALA A CA 1
ATOM 715 C C . ALA A 1 88 ? 4.402 -3.405 -0.050 1.00 86.19 88 ALA A C 1
ATOM 717 O O . ALA A 1 88 ? 3.947 -2.344 -0.476 1.00 86.19 88 ALA A O 1
ATOM 718 N N . LYS A 1 89 ? 5.671 -3.771 -0.218 1.00 88.00 89 LYS A N 1
ATOM 719 C CA . LYS A 1 89 ? 6.669 -2.999 -0.959 1.00 88.00 89 LYS A CA 1
ATOM 720 C C . LYS A 1 89 ? 7.279 -3.897 -2.030 1.00 88.00 89 LYS A C 1
ATOM 722 O O . LYS A 1 89 ? 8.378 -4.413 -1.823 1.00 88.00 89 LYS A O 1
ATOM 727 N N . PRO A 1 90 ? 6.531 -4.208 -3.103 1.00 82.12 90 PRO A N 1
ATOM 728 C CA . PRO A 1 90 ? 7.052 -5.063 -4.154 1.00 82.12 90 PRO A CA 1
ATOM 729 C C . PRO A 1 90 ? 8.307 -4.432 -4.758 1.00 82.12 90 PRO A C 1
ATOM 731 O O . PRO A 1 90 ? 8.339 -3.242 -5.078 1.00 82.12 90 PRO A O 1
ATOM 734 N N . CYS A 1 91 ? 9.347 -5.249 -4.898 1.00 74.50 91 CYS A N 1
ATOM 735 C CA . CYS A 1 91 ? 10.564 -4.859 -5.590 1.00 74.50 91 CYS A CA 1
ATOM 736 C C . CYS A 1 91 ? 10.261 -4.829 -7.092 1.00 74.50 91 CYS A C 1
ATOM 738 O O . CYS A 1 91 ? 10.039 -5.881 -7.689 1.00 74.50 91 CYS A O 1
ATOM 740 N N . LEU A 1 92 ? 10.174 -3.632 -7.678 1.00 72.38 92 LEU A N 1
ATOM 741 C CA . LEU A 1 92 ? 9.837 -3.463 -9.096 1.00 72.38 92 LEU A CA 1
ATOM 742 C C . LEU A 1 92 ? 11.062 -3.464 -10.006 1.00 72.38 92 LEU A C 1
ATOM 744 O O . LEU A 1 92 ? 10.979 -3.900 -11.150 1.00 72.38 92 LEU A O 1
ATOM 748 N N . SER A 1 93 ? 12.197 -2.998 -9.496 1.00 64.56 93 SER A N 1
ATOM 749 C CA . SER A 1 93 ? 13.472 -3.043 -10.193 1.00 64.56 93 SER A CA 1
ATOM 750 C C . SER A 1 93 ? 14.544 -3.577 -9.253 1.00 64.56 93 SER A C 1
ATOM 752 O O . SER A 1 93 ? 14.608 -3.198 -8.084 1.00 64.56 93 SER A O 1
ATOM 754 N N . GLY A 1 94 ? 15.433 -4.420 -9.780 1.00 59.06 94 GLY A N 1
ATOM 755 C CA . GLY A 1 94 ? 16.772 -4.545 -9.206 1.00 59.06 94 GLY A CA 1
ATOM 756 C C . GLY A 1 94 ? 17.545 -3.222 -9.343 1.00 59.06 94 GLY A C 1
ATOM 757 O O . GLY A 1 94 ? 16.982 -2.244 -9.842 1.00 59.06 94 GLY A O 1
ATOM 758 N N . PRO A 1 95 ? 18.817 -3.161 -8.917 1.00 50.97 95 PRO A N 1
ATOM 759 C CA . PRO A 1 95 ? 19.639 -1.965 -9.092 1.00 50.97 95 PRO A CA 1
ATOM 760 C C . PRO A 1 95 ? 19.578 -1.476 -10.545 1.00 50.97 95 PRO A C 1
ATOM 762 O O . PRO A 1 95 ? 19.820 -2.243 -11.479 1.00 50.97 95 PRO A O 1
ATOM 765 N N . ILE A 1 96 ? 19.187 -0.214 -10.711 1.00 55.00 96 ILE A N 1
ATOM 766 C CA . ILE A 1 96 ? 19.126 0.470 -11.999 1.00 55.00 96 ILE A CA 1
ATOM 767 C C . ILE A 1 96 ? 20.524 1.063 -12.209 1.00 55.00 96 ILE A C 1
ATOM 769 O O . ILE A 1 96 ? 21.001 1.804 -11.350 1.00 55.00 96 ILE A O 1
ATOM 773 N N . ASN A 1 97 ? 21.212 0.631 -13.271 1.00 42.66 97 ASN A N 1
ATOM 774 C CA . ASN A 1 97 ? 22.579 1.065 -13.598 1.00 42.66 97 ASN A CA 1
ATOM 775 C C . ASN A 1 97 ? 22.640 2.531 -14.029 1.00 42.66 97 ASN A C 1
ATOM 777 O O . ASN A 1 97 ? 21.706 2.959 -14.743 1.00 42.66 97 ASN A O 1
#